Protein AF-A0A6F8T7I3-F1 (afdb_monomer_lite)

Secondary structure (DSSP, 8-state):
----SHHHHTS-SSHHHHHHHHHHHHHHHHTTSS------SS-TTSS-HHHHHHHHHHHHTT----PPP---HHHHHHHHHT--HHHH------HHHHHTTT------TTGGG---

pLDDT: mean 89.91, std 13.35, range [44.09, 98.5]

Sequence (116 aa):
MSESLEPIYFSEIDRQNSYDKIRDKILTDLGTYNFITVVLYGHPTIFADPGLQAIIAAQKNSIETIILPGISVENCLYADLKIDPGQFGCFHVEATELLVYDKIIDPPQSLDKYII

Radius of gyration: 17.91 Å; chains: 1; bounding box: 42×30×44 Å

Organism: NCBI:txid2708020

Structure (mmCIF, N/CA/C/O backbone):
data_AF-A0A6F8T7I3-F1
#
_entry.id   AF-A0A6F8T7I3-F1
#
loop_
_atom_site.group_PDB
_atom_site.id
_atom_site.type_symbol
_atom_site.label_atom_id
_atom_site.label_alt_id
_atom_site.label_comp_id
_atom_site.label_asym_id
_atom_site.label_entity_id
_atom_site.label_seq_id
_atom_site.pdbx_PDB_ins_code
_atom_site.Cartn_x
_atom_site.Cartn_y
_atom_site.Cartn_z
_atom_site.occupancy
_atom_site.B_iso_or_equiv
_atom_site.auth_seq_id
_atom_site.auth_comp_id
_atom_site.auth_asym_id
_atom_site.auth_atom_id
_atom_site.pdbx_PDB_model_num
ATOM 1 N N . MET A 1 1 ? -17.105 -9.763 12.719 1.00 82.56 1 MET A N 1
ATOM 2 C CA . MET A 1 1 ? -17.871 -9.025 11.692 1.00 82.56 1 MET A CA 1
ATOM 3 C C . MET A 1 1 ? -16.872 -8.540 10.658 1.00 82.56 1 MET A C 1
ATOM 5 O O . MET A 1 1 ? -15.763 -8.218 11.059 1.00 82.56 1 MET A O 1
ATOM 9 N N . SER A 1 2 ? -17.216 -8.541 9.374 1.00 92.81 2 SER A N 1
ATOM 10 C CA . SER A 1 2 ? -16.372 -7.996 8.304 1.00 92.81 2 SER A CA 1
ATOM 11 C C . SER A 1 2 ? -17.177 -6.984 7.501 1.00 92.81 2 SER A C 1
ATOM 13 O O . SER A 1 2 ? -18.375 -7.182 7.300 1.00 92.81 2 SER A O 1
ATOM 15 N N . GLU A 1 3 ? -16.520 -5.936 7.026 1.00 95.94 3 GLU A N 1
ATOM 16 C CA . GLU A 1 3 ? -17.116 -4.894 6.192 1.00 95.94 3 GLU A CA 1
ATOM 17 C C . GLU A 1 3 ? -16.206 -4.591 4.998 1.00 95.94 3 GLU A C 1
ATOM 19 O O . GLU A 1 3 ? -14.994 -4.801 5.060 1.00 95.94 3 GLU A O 1
ATOM 24 N N . SER A 1 4 ? -16.800 -4.129 3.898 1.00 97.12 4 SER A N 1
ATOM 25 C CA . SER A 1 4 ? -16.046 -3.696 2.723 1.00 97.12 4 SER A CA 1
ATOM 26 C C . SER A 1 4 ? -15.730 -2.207 2.819 1.00 97.12 4 SER A C 1
ATOM 28 O O . SER A 1 4 ? -16.609 -1.406 3.136 1.00 97.12 4 SER A O 1
ATOM 30 N N . LEU A 1 5 ? -14.496 -1.837 2.473 1.00 97.25 5 LEU A N 1
ATOM 31 C CA . LEU A 1 5 ? -14.064 -0.443 2.331 1.00 97.25 5 LEU A CA 1
ATOM 32 C C . LEU A 1 5 ? -14.420 0.148 0.955 1.00 97.25 5 LEU A C 1
ATOM 34 O O . LEU A 1 5 ? -14.282 1.353 0.749 1.00 97.25 5 LEU A O 1
ATOM 38 N N . GLU A 1 6 ? -14.905 -0.677 0.022 1.00 97.12 6 GLU A N 1
ATOM 39 C CA . GLU A 1 6 ? -15.257 -0.285 -1.347 1.00 97.12 6 GLU A CA 1
ATOM 40 C C . GLU A 1 6 ? -16.220 0.917 -1.424 1.00 97.12 6 GLU A C 1
ATOM 42 O O . GLU A 1 6 ? -15.947 1.839 -2.198 1.00 97.12 6 GLU A O 1
ATOM 47 N N . PRO A 1 7 ? -17.282 1.010 -0.594 1.00 98.12 7 PRO A N 1
ATOM 48 C CA . PRO A 1 7 ? -18.172 2.169 -0.631 1.00 98.12 7 PRO A CA 1
ATOM 49 C C . PRO A 1 7 ? -17.454 3.488 -0.311 1.00 98.12 7 PRO A C 1
ATOM 51 O O . PRO A 1 7 ? -17.773 4.520 -0.893 1.00 98.12 7 PRO A O 1
ATOM 54 N N . ILE A 1 8 ? -16.462 3.463 0.587 1.00 98.19 8 ILE A N 1
ATOM 55 C CA . ILE A 1 8 ? -15.662 4.645 0.945 1.00 98.19 8 ILE A CA 1
ATOM 56 C C . ILE A 1 8 ? -14.643 4.942 -0.165 1.00 98.19 8 ILE A C 1
ATOM 58 O O . ILE A 1 8 ? -14.451 6.100 -0.551 1.00 98.19 8 ILE A O 1
ATOM 62 N N . TYR A 1 9 ? -14.041 3.890 -0.726 1.00 97.19 9 TYR A N 1
ATOM 63 C CA . TYR A 1 9 ? -13.060 3.966 -1.808 1.00 97.19 9 TYR A CA 1
ATOM 64 C C . TYR A 1 9 ? -13.598 4.671 -3.062 1.00 97.19 9 TYR A C 1
ATOM 66 O O . TYR A 1 9 ? -12.837 5.351 -3.747 1.00 97.19 9 TYR A O 1
ATOM 74 N N . PHE A 1 10 ? -14.898 4.537 -3.344 1.00 97.69 10 PHE A N 1
ATOM 75 C CA . PHE A 1 10 ? -15.586 5.191 -4.465 1.00 97.69 10 PHE A CA 1
ATOM 76 C C . PHE A 1 10 ? -16.451 6.395 -4.058 1.00 97.69 10 PHE A C 1
ATOM 78 O O . PHE A 1 10 ? -17.267 6.858 -4.853 1.00 97.69 10 PHE A O 1
ATOM 85 N N . SER A 1 11 ? -16.303 6.900 -2.829 1.00 98.06 11 SER A N 1
ATOM 86 C CA . SER A 1 11 ? -17.152 7.988 -2.319 1.00 98.06 11 SER A CA 1
ATOM 87 C C . SER A 1 11 ? -16.761 9.386 -2.801 1.00 98.06 11 SER A C 1
ATOM 89 O O . SER A 1 11 ? -17.582 10.294 -2.705 1.00 98.06 11 SER A O 1
ATOM 91 N N . GLU A 1 12 ? -15.540 9.574 -3.306 1.00 98.25 12 GLU A N 1
ATOM 92 C CA . GLU A 1 12 ? -15.013 10.877 -3.718 1.00 98.25 12 GLU A CA 1
ATOM 93 C C . GLU A 1 12 ? -14.443 10.849 -5.138 1.00 98.25 12 GLU A C 1
ATOM 95 O O . GLU A 1 12 ? -14.002 9.811 -5.635 1.00 98.25 12 GLU A O 1
ATOM 100 N N . ILE A 1 13 ? -14.443 12.017 -5.791 1.00 97.38 13 ILE A N 1
ATOM 101 C CA . ILE A 1 13 ? -13.806 12.202 -7.108 1.00 97.38 13 ILE A CA 1
ATOM 102 C C . ILE A 1 13 ? -12.283 12.163 -6.959 1.00 97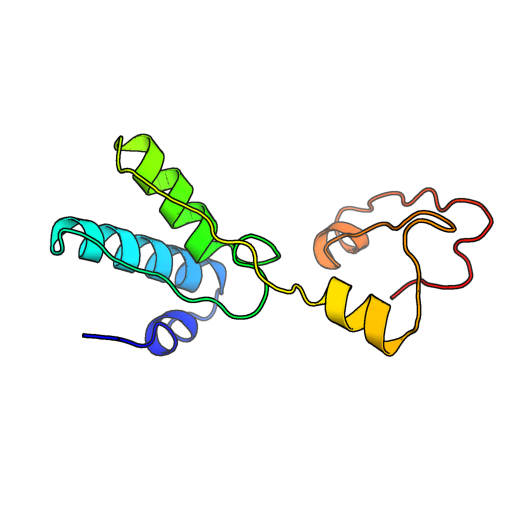.38 13 ILE A C 1
ATOM 104 O O . ILE A 1 13 ? -11.598 11.479 -7.718 1.00 97.38 13 ILE A O 1
ATOM 108 N N . ASP A 1 14 ? -11.762 12.904 -5.978 1.00 97.25 14 ASP A N 1
ATOM 109 C CA . ASP A 1 14 ? -10.349 12.861 -5.624 1.00 97.25 14 ASP A CA 1
ATOM 110 C C . ASP A 1 14 ? -10.080 11.623 -4.769 1.00 97.25 14 ASP A C 1
ATOM 112 O O . ASP A 1 14 ? -10.646 11.438 -3.686 1.00 97.25 14 ASP A O 1
ATOM 116 N N . ARG A 1 15 ? -9.183 10.775 -5.270 1.00 95.50 15 ARG A N 1
ATOM 117 C CA . ARG A 1 15 ? -8.839 9.513 -4.634 1.00 95.50 15 ARG A CA 1
ATOM 118 C C . ARG A 1 15 ? -8.210 9.711 -3.258 1.00 95.50 15 ARG A C 1
ATOM 120 O O . ARG A 1 15 ? -8.477 8.900 -2.371 1.00 95.50 15 ARG A O 1
ATOM 127 N N . GLN A 1 16 ? -7.428 10.773 -3.062 1.00 96.75 16 GLN A N 1
ATOM 128 C CA . GLN A 1 16 ? -6.769 11.012 -1.782 1.00 96.75 16 GLN A CA 1
ATOM 129 C C . GLN A 1 16 ? -7.795 11.291 -0.677 1.00 96.75 16 GLN A C 1
ATOM 131 O O . GLN A 1 16 ? -7.664 10.764 0.425 1.00 96.75 16 GLN A O 1
ATOM 136 N N . ASN A 1 17 ? -8.891 11.988 -0.998 1.00 98.25 17 ASN A N 1
ATOM 137 C CA . ASN A 1 17 ? -9.990 12.202 -0.053 1.00 98.25 17 ASN A CA 1
ATOM 138 C C . ASN A 1 17 ? -10.661 10.877 0.351 1.00 98.25 17 ASN A C 1
ATOM 140 O O . ASN A 1 17 ? -10.978 10.669 1.522 1.00 98.25 17 ASN A O 1
ATOM 144 N N . SER A 1 18 ? -10.856 9.948 -0.592 1.00 98.38 18 SER A N 1
ATOM 145 C CA . SER A 1 18 ? -11.332 8.595 -0.273 1.00 98.38 18 SER A CA 1
ATOM 146 C C . SER A 1 18 ? -10.349 7.826 0.619 1.00 98.38 18 SER A C 1
ATOM 148 O O . SER A 1 18 ? -10.786 7.096 1.509 1.00 98.38 18 SER A O 1
ATOM 150 N N . TYR A 1 19 ? -9.038 7.984 0.420 1.00 98.06 19 TYR A N 1
ATOM 151 C CA . TYR A 1 19 ? -8.013 7.322 1.237 1.00 98.06 19 TYR A CA 1
ATOM 152 C C . TYR A 1 19 ? -7.975 7.861 2.663 1.00 98.06 19 TYR A C 1
ATOM 154 O O . TYR A 1 19 ? -7.959 7.072 3.610 1.00 98.06 19 TYR A O 1
ATOM 162 N N . ASP A 1 20 ? -8.072 9.179 2.825 1.00 98.25 20 ASP A N 1
ATOM 163 C CA . ASP A 1 20 ? -8.190 9.818 4.133 1.00 98.25 20 ASP A CA 1
ATOM 164 C C . ASP A 1 20 ? -9.435 9.328 4.884 1.00 98.25 20 ASP A C 1
ATOM 166 O O . ASP A 1 20 ? -9.353 8.976 6.060 1.00 98.25 20 ASP A O 1
ATOM 170 N N . LYS A 1 21 ? -10.574 9.189 4.194 1.00 98.50 21 LYS A N 1
ATOM 171 C CA . LYS A 1 21 ? -11.794 8.625 4.793 1.00 98.50 21 LYS A CA 1
ATOM 172 C C . LYS A 1 21 ? -11.637 7.166 5.214 1.00 98.50 21 LYS A C 1
ATOM 174 O O . LYS A 1 21 ? -12.155 6.780 6.261 1.00 98.50 21 LYS A O 1
ATOM 179 N N . ILE A 1 22 ? -10.945 6.344 4.421 1.00 98.38 22 ILE A N 1
ATOM 180 C CA . ILE A 1 22 ? -10.657 4.951 4.792 1.00 98.38 22 ILE A CA 1
ATOM 181 C C . ILE A 1 22 ? -9.771 4.913 6.040 1.00 98.38 22 ILE A C 1
ATOM 183 O O . ILE A 1 22 ? -10.084 4.183 6.980 1.00 98.38 22 ILE A O 1
ATOM 187 N N . ARG A 1 23 ? -8.707 5.724 6.086 1.00 97.88 23 ARG A N 1
ATOM 188 C CA . ARG A 1 23 ? -7.848 5.862 7.271 1.00 97.88 23 ARG A CA 1
ATOM 189 C C . ARG A 1 23 ? -8.676 6.218 8.506 1.00 97.88 23 ARG A C 1
ATOM 191 O O . ARG A 1 23 ? -8.556 5.559 9.537 1.00 97.88 23 ARG A O 1
ATOM 198 N N . ASP A 1 24 ? -9.530 7.231 8.401 1.00 97.94 24 ASP A N 1
ATOM 199 C CA . ASP A 1 24 ? -10.326 7.721 9.528 1.00 97.94 24 ASP A CA 1
ATOM 200 C C . ASP A 1 24 ? -11.363 6.688 9.993 1.00 97.94 24 ASP A C 1
ATOM 202 O O . ASP A 1 24 ? -11.589 6.540 11.197 1.00 97.94 24 ASP A O 1
ATOM 206 N N . LYS A 1 25 ? -11.938 5.906 9.067 1.00 97.81 25 LYS A N 1
ATOM 207 C CA . LYS A 1 25 ? -12.802 4.764 9.402 1.00 97.81 25 LYS A CA 1
ATOM 208 C C . LYS A 1 25 ? -12.047 3.709 10.211 1.00 97.81 25 LYS A C 1
ATOM 210 O O . LYS A 1 25 ? -12.529 3.312 11.267 1.00 97.81 25 LYS A O 1
ATOM 215 N N . ILE A 1 26 ? -10.852 3.313 9.765 1.00 97.25 26 ILE A N 1
ATOM 216 C CA . ILE A 1 26 ? -9.998 2.333 10.459 1.00 97.25 26 ILE A CA 1
ATOM 217 C C . ILE A 1 26 ? -9.679 2.806 11.888 1.00 97.25 26 ILE A C 1
ATOM 219 O O . ILE A 1 26 ? -9.794 2.036 12.841 1.00 97.25 26 ILE A O 1
ATOM 223 N N . LEU A 1 27 ? -9.319 4.083 12.058 1.00 96.25 27 LEU A N 1
ATOM 224 C CA . LEU A 1 27 ? -9.023 4.666 13.374 1.00 96.25 27 LEU A CA 1
ATOM 225 C C . LEU A 1 27 ? -10.266 4.763 14.271 1.00 96.25 27 LEU A C 1
ATOM 227 O O . LEU A 1 27 ? -10.177 4.530 15.475 1.00 96.25 27 LEU A O 1
ATOM 231 N N . THR A 1 28 ? -11.428 5.069 13.692 1.00 96.75 28 THR A N 1
ATOM 232 C CA . THR A 1 28 ? -12.707 5.094 14.419 1.00 96.75 28 THR A CA 1
ATOM 233 C C . THR A 1 28 ? -13.074 3.700 14.931 1.00 96.75 28 THR A C 1
ATOM 235 O O . THR A 1 28 ? -13.468 3.541 16.089 1.00 96.75 28 THR A O 1
ATOM 238 N N . ASP A 1 29 ? -12.889 2.674 14.100 1.00 96.19 29 ASP A N 1
ATOM 239 C CA . ASP A 1 29 ? -13.161 1.285 14.471 1.00 96.19 29 ASP A CA 1
ATOM 240 C C . ASP A 1 29 ? -12.202 0.781 15.555 1.00 96.19 29 ASP A C 1
ATOM 242 O O . ASP A 1 29 ? -12.642 0.095 16.477 1.00 96.19 29 ASP A O 1
ATOM 246 N N . LEU A 1 30 ? -10.922 1.173 15.515 1.00 94.56 30 LEU A N 1
ATOM 247 C CA . LEU A 1 30 ? -9.964 0.906 16.600 1.00 94.56 30 LEU A CA 1
ATOM 248 C C . LEU A 1 30 ? -10.412 1.491 17.946 1.00 94.56 30 LEU A C 1
ATOM 250 O O . LEU A 1 30 ? -10.098 0.927 18.989 1.00 94.56 30 LEU A O 1
ATOM 254 N N . GLY A 1 31 ? -11.156 2.602 17.944 1.00 92.56 31 GLY A N 1
ATOM 255 C CA . GLY A 1 31 ? -11.742 3.169 19.162 1.00 92.56 31 GLY A CA 1
ATOM 256 C C . GLY A 1 31 ? -12.924 2.363 19.716 1.00 92.56 31 GLY A C 1
ATOM 257 O O . GLY A 1 31 ? -13.286 2.527 20.879 1.00 92.56 31 GLY A O 1
ATOM 258 N N . THR A 1 32 ? -13.527 1.497 18.898 1.00 94.62 32 THR A N 1
ATOM 259 C CA . THR A 1 32 ? -14.720 0.709 19.248 1.00 94.62 32 THR A CA 1
ATOM 260 C C . THR A 1 32 ? -14.381 -0.748 19.560 1.00 94.62 32 THR A C 1
ATOM 262 O O . THR A 1 32 ? -15.017 -1.366 20.415 1.00 94.62 32 THR A O 1
ATOM 265 N N . TYR A 1 33 ? -13.390 -1.312 18.871 1.00 94.25 33 TYR A N 1
ATOM 266 C CA . TYR A 1 33 ? -13.030 -2.722 18.952 1.00 94.25 33 TYR A CA 1
ATOM 267 C C . TYR A 1 33 ? -11.629 -2.908 19.531 1.00 94.25 33 TYR A C 1
ATOM 269 O O . TYR A 1 33 ? -10.701 -2.186 19.190 1.00 94.25 33 TYR A O 1
ATOM 277 N N . ASN A 1 34 ? -11.445 -3.957 20.338 1.00 92.38 34 ASN A N 1
ATOM 278 C CA . ASN A 1 34 ? -10.144 -4.278 20.944 1.00 92.38 34 ASN A CA 1
ATOM 279 C C . ASN A 1 34 ? -9.055 -4.623 19.913 1.00 92.38 34 ASN A C 1
ATOM 281 O O . ASN A 1 34 ? -7.871 -4.539 20.219 1.00 92.38 34 ASN A O 1
ATOM 285 N N . PHE A 1 35 ? -9.455 -5.088 18.729 1.00 94.19 35 PHE A N 1
ATOM 286 C CA . PHE A 1 35 ? -8.562 -5.488 17.651 1.00 94.19 35 PHE A CA 1
ATOM 287 C C . PHE A 1 35 ? -9.306 -5.411 16.319 1.00 94.19 35 PHE A C 1
ATOM 289 O O . PHE A 1 35 ? -10.468 -5.817 16.232 1.00 94.19 35 PHE A O 1
ATOM 296 N N . ILE A 1 36 ? -8.619 -4.945 15.278 1.00 96.19 36 ILE A N 1
ATOM 297 C CA . ILE A 1 36 ? -9.122 -4.944 13.905 1.00 96.19 36 ILE A CA 1
ATOM 298 C C . ILE A 1 36 ? -8.066 -5.516 12.959 1.00 96.19 36 ILE A C 1
ATOM 300 O O . ILE A 1 36 ? -6.869 -5.495 13.241 1.00 96.19 36 ILE A O 1
ATOM 304 N N . THR A 1 37 ? -8.504 -6.004 11.805 1.00 97.06 37 THR A N 1
ATOM 305 C CA . THR A 1 37 ? -7.619 -6.416 10.711 1.00 97.06 37 THR A CA 1
ATOM 306 C C . THR A 1 37 ? -8.082 -5.740 9.437 1.00 97.06 37 THR A C 1
ATOM 308 O O . THR A 1 37 ? -9.247 -5.855 9.064 1.00 97.06 37 THR A O 1
ATOM 311 N N . VAL A 1 38 ? -7.160 -5.055 8.767 1.00 97.25 38 VAL A N 1
ATOM 312 C CA . VAL A 1 38 ? -7.400 -4.434 7.465 1.00 97.25 38 VAL A CA 1
ATOM 313 C C . VAL A 1 38 ? -6.787 -5.332 6.402 1.00 97.25 38 VAL A C 1
ATOM 315 O O . VAL A 1 38 ? -5.600 -5.647 6.463 1.00 97.25 38 VAL A O 1
ATOM 318 N N . VAL A 1 39 ? -7.601 -5.759 5.441 1.00 97.12 39 VAL A N 1
ATOM 319 C CA . VAL A 1 39 ? -7.171 -6.629 4.343 1.00 97.12 39 VAL A CA 1
ATOM 320 C C . VAL A 1 39 ? -7.152 -5.812 3.059 1.00 97.12 39 VAL A C 1
ATOM 322 O O . VAL A 1 39 ? -8.177 -5.268 2.654 1.00 97.12 39 VAL A O 1
ATOM 325 N N . LEU A 1 40 ? -5.981 -5.731 2.431 1.00 96.56 40 LEU A N 1
ATOM 326 C CA . LEU A 1 40 ? -5.758 -5.048 1.158 1.00 96.56 40 LEU A CA 1
ATOM 327 C C . LEU A 1 40 ? -5.257 -6.062 0.131 1.00 96.56 40 LEU A C 1
ATOM 329 O O . LEU A 1 40 ? -4.579 -7.026 0.486 1.00 96.56 40 LEU A O 1
ATOM 333 N N . TYR A 1 41 ? -5.597 -5.854 -1.138 1.00 95.69 41 TYR A N 1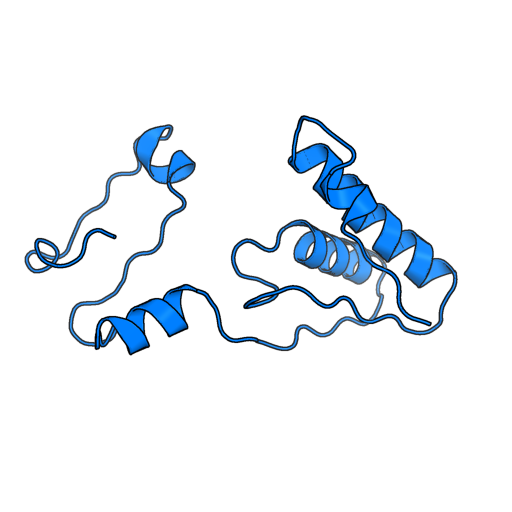
ATOM 334 C CA . TYR A 1 41 ? -5.066 -6.688 -2.210 1.00 95.69 41 TYR A CA 1
ATOM 335 C C . TYR A 1 41 ? -3.568 -6.414 -2.408 1.00 95.69 41 TYR A C 1
ATOM 337 O O . TYR A 1 41 ? -3.098 -5.290 -2.230 1.00 95.69 41 TYR A O 1
ATOM 345 N N . GLY A 1 42 ? -2.821 -7.443 -2.803 1.00 97.06 42 GLY A N 1
ATOM 346 C CA . GLY A 1 42 ? -1.382 -7.336 -3.028 1.00 97.06 42 GLY A CA 1
ATOM 347 C C . GLY A 1 42 ? -0.569 -7.271 -1.730 1.00 97.06 42 GLY A C 1
ATOM 348 O O . GLY A 1 42 ? -0.832 -8.006 -0.777 1.00 97.06 42 GLY A O 1
ATOM 349 N N . HIS A 1 43 ? 0.439 -6.395 -1.698 1.00 97.69 43 HIS A N 1
ATOM 350 C CA . HIS A 1 43 ? 1.265 -6.152 -0.515 1.00 97.69 43 HIS A CA 1
ATOM 351 C C . HIS A 1 43 ? 0.779 -4.882 0.205 1.00 97.69 43 HIS A C 1
ATOM 353 O O . HIS A 1 43 ? 0.759 -3.817 -0.415 1.00 97.69 43 HIS A O 1
ATOM 359 N N . PRO A 1 44 ? 0.480 -4.914 1.520 1.00 96.69 44 PRO A N 1
ATOM 360 C CA . PRO A 1 44 ? -0.154 -3.801 2.250 1.00 96.69 44 PRO A CA 1
ATOM 361 C C . PRO A 1 44 ? 0.726 -2.552 2.454 1.00 96.69 44 PRO A C 1
ATOM 363 O O . PRO A 1 44 ? 0.367 -1.655 3.209 1.00 96.69 44 PRO A O 1
ATOM 366 N N . THR A 1 45 ? 1.877 -2.479 1.785 1.00 96.06 45 THR A N 1
ATOM 367 C CA . THR A 1 45 ? 2.810 -1.337 1.822 1.00 96.06 45 THR A CA 1
ATOM 368 C C . THR A 1 45 ? 3.289 -0.922 0.432 1.00 96.06 45 THR A C 1
ATOM 370 O O . THR A 1 45 ? 4.140 -0.046 0.325 1.00 96.06 45 THR A O 1
ATOM 373 N N . ILE A 1 46 ? 2.771 -1.542 -0.634 1.00 96.00 46 ILE A N 1
ATOM 374 C CA . ILE A 1 46 ? 3.133 -1.251 -2.023 1.00 96.00 46 ILE A CA 1
ATOM 375 C C . ILE A 1 46 ? 1.896 -0.641 -2.682 1.00 96.00 46 ILE A C 1
ATOM 377 O O . ILE A 1 46 ? 0.917 -1.341 -2.918 1.00 96.00 46 ILE A O 1
ATOM 381 N N . PHE A 1 47 ? 1.920 0.678 -2.908 1.00 94.06 47 PHE A N 1
ATOM 382 C CA . PHE A 1 47 ? 0.778 1.465 -3.411 1.00 94.06 47 PHE A CA 1
ATOM 383 C C . PHE A 1 47 ? -0.508 1.331 -2.565 1.00 94.06 47 PHE A C 1
ATOM 385 O O . PHE A 1 47 ? -1.623 1.347 -3.080 1.00 94.06 47 PHE A O 1
ATOM 392 N N . ALA A 1 48 ? -0.345 1.222 -1.243 1.00 95.94 48 ALA A N 1
ATOM 393 C CA . ALA A 1 48 ? -1.406 0.939 -0.272 1.00 95.94 48 ALA A CA 1
ATOM 394 C C . ALA A 1 48 ? -1.579 2.068 0.771 1.00 95.94 48 ALA A C 1
ATOM 396 O O . ALA A 1 48 ? -1.700 1.804 1.970 1.00 95.94 48 ALA A O 1
ATOM 397 N N . ASP A 1 49 ? -1.572 3.328 0.314 1.00 96.12 49 ASP A N 1
ATOM 398 C CA . ASP A 1 49 ? -1.577 4.535 1.164 1.00 96.12 49 ASP A CA 1
ATOM 399 C C . ASP A 1 49 ? -2.568 4.499 2.348 1.00 96.12 49 ASP A C 1
ATOM 401 O O . ASP A 1 49 ? -2.105 4.617 3.484 1.00 96.12 49 ASP A O 1
ATOM 405 N N . PRO A 1 50 ? -3.883 4.246 2.176 1.00 96.19 50 PRO A N 1
ATOM 406 C CA . PRO A 1 50 ? -4.834 4.367 3.286 1.00 96.19 50 PRO A CA 1
ATOM 407 C C . PRO A 1 50 ? -4.531 3.430 4.465 1.00 96.19 50 PRO A C 1
ATOM 409 O O . PRO A 1 50 ? -4.656 3.830 5.624 1.00 96.19 50 PRO A O 1
ATOM 412 N N . GLY A 1 51 ? -4.100 2.193 4.192 1.00 95.56 51 GLY A N 1
ATOM 413 C CA . GLY A 1 51 ? -3.722 1.243 5.242 1.00 95.56 51 GLY A CA 1
ATOM 414 C C . GLY A 1 51 ? -2.420 1.638 5.935 1.00 95.56 51 GLY A C 1
ATOM 415 O O . GLY A 1 51 ? -2.329 1.590 7.163 1.00 95.56 51 GLY A O 1
ATOM 416 N N . LEU A 1 52 ? -1.431 2.090 5.159 1.00 96.44 52 LEU A N 1
ATOM 417 C CA . LEU A 1 52 ? -0.142 2.525 5.688 1.00 96.44 52 LEU A CA 1
ATOM 418 C C . LEU A 1 52 ? -0.283 3.778 6.569 1.00 96.44 52 LEU A C 1
ATOM 420 O O . LEU A 1 52 ? 0.244 3.803 7.682 1.00 96.44 52 LEU A O 1
ATOM 424 N N . GLN A 1 53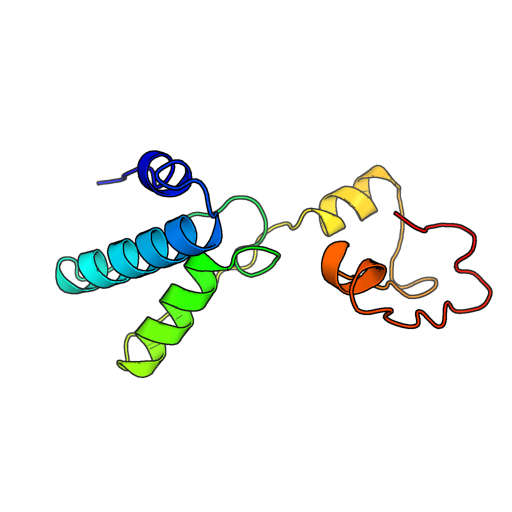 ? -1.049 4.782 6.128 1.00 97.62 53 GLN A N 1
ATOM 425 C CA . GLN A 1 53 ? -1.313 5.988 6.920 1.00 97.62 53 GLN A CA 1
ATOM 426 C C . GLN A 1 53 ? -2.088 5.675 8.202 1.00 97.62 53 GLN A C 1
ATOM 428 O O . GLN A 1 53 ? -1.816 6.279 9.242 1.00 97.62 53 GLN A O 1
ATOM 433 N N . ALA A 1 54 ? -3.021 4.717 8.167 1.00 97.19 54 ALA A N 1
ATOM 434 C CA . ALA A 1 54 ? -3.746 4.292 9.361 1.00 97.19 54 ALA A CA 1
ATOM 435 C C . ALA A 1 54 ? -2.812 3.660 10.401 1.00 97.19 54 ALA A C 1
ATOM 437 O O . ALA A 1 54 ? -2.895 4.004 11.579 1.00 97.19 54 ALA A O 1
ATOM 438 N N . ILE A 1 55 ? -1.873 2.810 9.972 1.00 96.50 55 ILE A N 1
ATOM 439 C CA . ILE A 1 55 ? -0.855 2.231 10.860 1.00 96.50 55 ILE A CA 1
ATOM 440 C C . ILE A 1 55 ? 0.040 3.321 11.453 1.00 96.50 55 ILE A C 1
ATOM 442 O O . ILE A 1 55 ? 0.218 3.362 12.669 1.00 96.50 55 ILE A O 1
ATOM 446 N N . ILE A 1 56 ? 0.549 4.244 10.630 1.00 96.81 56 ILE A N 1
ATOM 447 C CA . ILE A 1 56 ? 1.386 5.360 11.100 1.00 96.81 56 ILE A CA 1
ATOM 448 C C . ILE A 1 56 ? 0.628 6.212 12.132 1.00 96.81 56 ILE A C 1
ATOM 450 O O . ILE A 1 56 ? 1.190 6.608 13.155 1.00 96.81 56 ILE A O 1
ATOM 454 N N . ALA A 1 57 ? -0.653 6.498 11.892 1.00 96.81 57 ALA A N 1
ATOM 455 C CA . ALA A 1 57 ? -1.488 7.259 12.816 1.00 96.81 57 ALA A CA 1
ATOM 456 C C . ALA A 1 57 ? -1.779 6.493 14.120 1.00 96.81 57 ALA A C 1
ATOM 458 O O . ALA A 1 57 ? -1.721 7.082 15.201 1.00 96.81 57 ALA A O 1
ATOM 459 N N . ALA A 1 58 ? -2.038 5.188 14.046 1.00 96.31 58 ALA A N 1
ATOM 460 C CA . ALA A 1 58 ? -2.253 4.337 15.214 1.00 96.31 58 ALA A CA 1
ATOM 461 C C . ALA A 1 58 ? -0.989 4.255 16.093 1.00 96.31 58 ALA A C 1
ATOM 463 O O . ALA A 1 58 ? -1.062 4.446 17.308 1.00 96.31 58 ALA A O 1
ATOM 464 N N . GLN A 1 59 ? 0.188 4.096 15.481 1.00 96.06 59 GLN A N 1
ATOM 465 C CA . GLN A 1 59 ? 1.476 4.072 16.183 1.00 96.06 59 GLN A CA 1
ATOM 466 C C . GLN A 1 59 ? 1.770 5.377 16.931 1.00 96.06 59 GLN A C 1
ATOM 468 O O . GLN A 1 59 ? 2.280 5.340 18.050 1.00 96.06 59 GLN A O 1
ATOM 473 N N . LYS A 1 60 ? 1.400 6.537 16.368 1.00 96.62 60 LYS A N 1
ATOM 474 C CA . LYS A 1 60 ? 1.515 7.839 17.060 1.00 96.62 60 LYS A CA 1
ATOM 475 C C . LYS A 1 60 ? 0.677 7.916 18.340 1.00 96.62 60 LYS A C 1
ATOM 477 O O . LYS A 1 60 ? 0.999 8.708 19.219 1.00 96.62 60 LYS A O 1
ATOM 482 N N . ASN A 1 61 ? -0.368 7.098 18.444 1.00 93.69 61 ASN A N 1
ATOM 483 C CA . ASN A 1 61 ? -1.218 6.969 19.626 1.00 93.69 61 ASN A CA 1
ATOM 484 C C . ASN A 1 61 ? -0.831 5.761 20.500 1.00 93.69 61 ASN A C 1
ATOM 486 O O . ASN A 1 61 ? -1.619 5.338 21.342 1.00 93.69 61 ASN A O 1
ATOM 490 N N . SER A 1 62 ? 0.371 5.200 20.309 1.00 95.19 62 SER A N 1
ATOM 491 C CA . SER A 1 62 ? 0.883 4.035 21.046 1.00 95.19 62 SER A CA 1
ATOM 492 C C . SER A 1 62 ? 0.018 2.775 20.906 1.00 95.19 62 SER A C 1
ATOM 494 O O . SER A 1 62 ? 0.018 1.920 21.790 1.00 95.19 62 SER A O 1
ATOM 496 N N . ILE A 1 63 ? -0.717 2.650 19.798 1.00 95.62 63 ILE A N 1
ATOM 497 C CA . ILE A 1 63 ? -1.483 1.447 19.468 1.00 95.62 63 ILE A CA 1
ATOM 498 C C . ILE A 1 63 ? -0.534 0.431 18.822 1.00 95.62 63 ILE A C 1
ATOM 500 O O . ILE A 1 63 ? 0.212 0.759 17.893 1.00 95.62 63 ILE A O 1
ATOM 504 N N . GLU A 1 64 ? -0.568 -0.810 19.308 1.00 96.81 64 GLU A N 1
ATOM 505 C CA . GLU A 1 64 ? 0.196 -1.913 18.727 1.00 96.81 64 GLU A CA 1
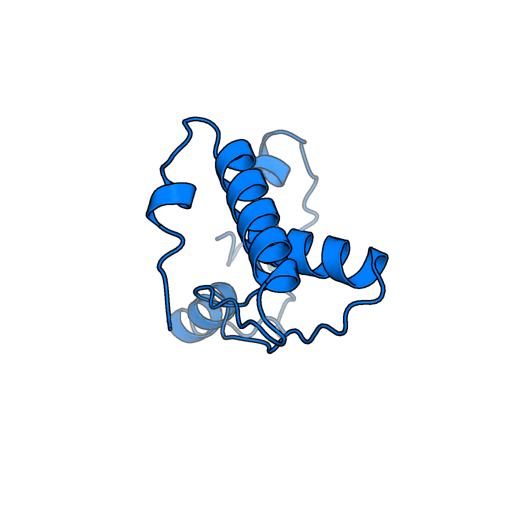ATOM 506 C C . GLU A 1 64 ? -0.297 -2.216 17.307 1.00 96.81 64 GLU A C 1
ATOM 508 O O . GLU A 1 64 ? -1.495 -2.331 17.049 1.00 96.81 64 GLU A O 1
ATOM 513 N N . THR A 1 65 ? 0.636 -2.335 16.366 1.00 96.81 65 THR A N 1
ATOM 514 C CA . THR A 1 65 ? 0.340 -2.569 14.949 1.00 96.81 65 THR A CA 1
ATOM 515 C C . THR A 1 65 ? 1.337 -3.557 14.365 1.00 96.81 65 THR A C 1
ATOM 517 O O . THR A 1 65 ? 2.511 -3.565 14.734 1.00 96.81 65 THR A O 1
ATOM 520 N N . ILE A 1 66 ? 0.869 -4.386 13.433 1.00 97.25 66 ILE A N 1
ATOM 521 C CA . ILE A 1 66 ? 1.687 -5.377 12.732 1.00 97.25 66 ILE A CA 1
ATOM 522 C C . ILE A 1 66 ? 1.349 -5.302 11.245 1.00 97.25 66 ILE A C 1
ATOM 524 O O . ILE A 1 66 ? 0.177 -5.280 10.870 1.00 97.25 66 ILE A O 1
ATOM 528 N N . ILE A 1 67 ? 2.380 -5.287 10.400 1.00 97.56 67 ILE A N 1
ATOM 529 C CA . ILE A 1 67 ? 2.250 -5.430 8.947 1.00 97.56 67 ILE A CA 1
ATOM 530 C C . ILE A 1 67 ? 2.645 -6.858 8.587 1.00 97.56 67 ILE A C 1
ATOM 532 O O . ILE A 1 67 ? 3.765 -7.283 8.865 1.00 97.56 67 ILE A O 1
ATOM 536 N N . LEU A 1 68 ? 1.729 -7.588 7.954 1.00 98.06 68 LEU A N 1
ATOM 537 C CA . LEU A 1 68 ? 2.012 -8.901 7.383 1.00 98.06 68 LEU A CA 1
ATOM 538 C C . LEU A 1 68 ? 2.298 -8.727 5.883 1.00 98.06 68 LEU A C 1
ATOM 540 O O . LEU A 1 68 ? 1.433 -8.204 5.179 1.00 98.06 68 LEU A O 1
ATOM 544 N N . PRO A 1 69 ? 3.488 -9.106 5.381 1.00 97.38 69 PRO A N 1
ATOM 545 C CA . PRO A 1 69 ? 3.825 -8.936 3.972 1.00 97.38 69 PRO A CA 1
ATOM 546 C C . PRO A 1 69 ? 2.939 -9.811 3.076 1.00 97.38 69 PRO A C 1
ATOM 548 O O . PRO A 1 69 ? 2.481 -10.882 3.480 1.00 97.38 69 PRO A O 1
ATOM 551 N N . GLY A 1 70 ? 2.723 -9.347 1.847 1.00 96.69 70 GLY A N 1
ATOM 552 C CA . GLY A 1 70 ? 1.942 -10.037 0.818 1.00 96.69 70 GLY A CA 1
ATOM 553 C C . GLY A 1 70 ? 2.698 -10.123 -0.506 1.00 96.69 70 GLY A C 1
ATOM 554 O O . GLY A 1 70 ? 3.791 -9.585 -0.636 1.00 96.69 70 GLY A O 1
ATOM 555 N N . ILE A 1 71 ? 2.112 -10.784 -1.503 1.00 97.88 71 ILE A N 1
ATOM 556 C CA . ILE A 1 71 ? 2.669 -10.820 -2.863 1.00 97.88 71 ILE A CA 1
ATOM 557 C C . ILE A 1 71 ? 2.290 -9.521 -3.579 1.00 97.88 71 ILE A C 1
ATOM 559 O O . ILE A 1 71 ? 1.105 -9.224 -3.732 1.00 97.88 71 ILE A O 1
ATOM 563 N N . SER A 1 72 ? 3.280 -8.732 -3.994 1.00 96.88 72 SER A N 1
ATOM 564 C CA . SER A 1 72 ? 3.066 -7.484 -4.736 1.00 96.88 72 SER A CA 1
ATOM 565 C C . SER A 1 72 ? 2.932 -7.731 -6.244 1.00 96.88 72 SER A C 1
ATOM 567 O O . SER A 1 72 ? 3.242 -8.806 -6.758 1.00 96.88 72 SER A O 1
ATOM 569 N N . VAL A 1 73 ? 2.485 -6.707 -6.980 1.00 95.25 73 VAL A N 1
ATOM 570 C CA . VAL A 1 73 ? 2.351 -6.771 -8.447 1.00 95.25 73 VAL A CA 1
ATOM 571 C C . VAL A 1 73 ? 3.688 -7.023 -9.155 1.00 95.25 73 VAL A C 1
ATOM 573 O O . VAL A 1 73 ? 3.736 -7.777 -10.120 1.00 95.25 73 VAL A O 1
ATOM 576 N N . GLU A 1 74 ? 4.788 -6.464 -8.649 1.00 94.06 74 GLU A N 1
ATOM 577 C CA . GLU A 1 74 ? 6.142 -6.707 -9.169 1.00 94.06 74 GLU A CA 1
ATOM 578 C C . GLU A 1 74 ? 6.564 -8.177 -9.017 1.00 94.06 74 GLU A C 1
ATOM 580 O O . GLU A 1 74 ? 7.230 -8.712 -9.895 1.00 94.06 74 GLU A O 1
ATOM 585 N N . ASN A 1 75 ? 6.142 -8.871 -7.951 1.00 95.00 75 ASN A N 1
ATOM 586 C CA . ASN A 1 75 ? 6.465 -10.285 -7.775 1.00 95.00 75 ASN A CA 1
ATOM 587 C C . ASN A 1 75 ? 5.772 -11.125 -8.852 1.00 95.00 75 ASN A C 1
ATOM 589 O O . ASN A 1 75 ? 6.394 -12.018 -9.426 1.00 95.00 75 ASN A O 1
ATOM 593 N N . CYS A 1 76 ? 4.508 -10.806 -9.153 1.00 96.69 76 CYS A N 1
ATOM 594 C CA . CYS A 1 76 ? 3.786 -11.415 -10.267 1.00 96.69 76 CYS A CA 1
ATOM 595 C C . CY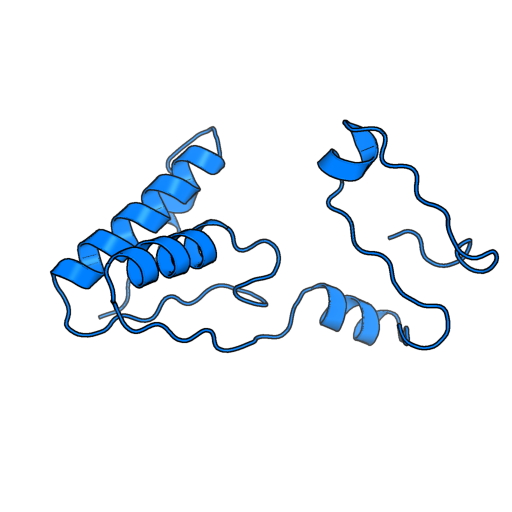S A 1 76 ? 4.473 -11.102 -11.602 1.00 96.69 76 CYS A C 1
ATOM 597 O O . CYS A 1 76 ? 4.707 -12.011 -12.390 1.00 96.69 76 CYS A O 1
ATOM 599 N N . LEU A 1 77 ? 4.881 -9.847 -11.821 1.00 94.81 77 LEU A N 1
ATOM 600 C CA . LEU A 1 77 ? 5.578 -9.421 -13.035 1.00 94.81 77 LEU A CA 1
ATOM 601 C C . LEU A 1 77 ? 6.876 -10.209 -13.266 1.00 94.81 77 LEU A C 1
ATOM 603 O O . LEU A 1 77 ? 7.114 -10.700 -14.369 1.00 94.81 77 LEU A O 1
ATOM 607 N N . TYR A 1 78 ? 7.698 -10.368 -12.226 1.00 93.94 78 TYR A N 1
ATOM 608 C CA . TYR A 1 78 ? 8.933 -11.150 -12.296 1.00 93.94 78 TYR A CA 1
ATOM 609 C C . TYR A 1 78 ? 8.671 -12.617 -12.624 1.00 93.94 78 TYR A C 1
ATOM 611 O O . TYR A 1 78 ? 9.369 -13.190 -13.461 1.00 93.94 78 TYR A O 1
ATOM 619 N N . ALA A 1 79 ? 7.650 -13.219 -12.010 1.00 95.44 79 ALA A N 1
ATOM 620 C CA . ALA A 1 79 ? 7.280 -14.604 -12.270 1.00 95.44 79 ALA A CA 1
ATOM 621 C C . ALA A 1 79 ? 6.769 -14.804 -13.707 1.00 95.44 79 ALA A C 1
ATOM 623 O O . ALA A 1 79 ? 7.240 -15.703 -14.409 1.00 95.44 79 ALA A O 1
ATOM 624 N N . ASP A 1 80 ? 5.857 -13.943 -14.159 1.00 96.06 80 ASP A N 1
ATOM 625 C CA . ASP A 1 80 ? 5.217 -14.048 -15.471 1.00 96.06 80 ASP A CA 1
ATOM 626 C C . ASP A 1 80 ? 6.213 -13.803 -16.611 1.00 96.06 80 ASP A C 1
ATOM 628 O O . ASP A 1 80 ? 6.223 -14.530 -17.609 1.00 96.06 80 ASP A O 1
ATOM 632 N N . LEU A 1 81 ? 7.101 -12.817 -16.447 1.00 94.12 81 LEU A N 1
ATOM 633 C CA . LEU A 1 81 ? 8.118 -12.470 -17.441 1.00 94.12 81 LEU A CA 1
ATOM 634 C C . LEU A 1 81 ? 9.424 -13.255 -17.286 1.00 94.12 81 LEU A C 1
ATOM 636 O O . LEU A 1 81 ? 10.304 -13.141 -18.139 1.00 94.12 81 LEU A O 1
ATOM 640 N N . LYS A 1 82 ? 9.546 -14.079 -16.237 1.00 92.94 82 LYS A N 1
ATOM 641 C CA . LYS A 1 82 ? 10.753 -14.855 -15.902 1.00 92.94 82 LYS A CA 1
ATOM 642 C C . LYS A 1 82 ? 11.992 -13.963 -15.763 1.00 92.94 82 LYS A C 1
ATOM 644 O O . LYS A 1 82 ? 13.062 -14.286 -16.279 1.00 92.94 82 LYS A O 1
ATOM 649 N N . ILE A 1 83 ? 11.824 -12.834 -15.080 1.00 88.81 83 ILE A N 1
ATOM 650 C CA . ILE A 1 83 ? 12.879 -11.853 -14.814 1.00 88.81 83 ILE A CA 1
ATOM 651 C C . ILE A 1 83 ? 13.443 -12.107 -13.415 1.00 88.81 83 ILE A C 1
ATOM 653 O O . ILE A 1 83 ? 12.691 -12.194 -12.448 1.00 88.81 83 ILE A O 1
ATOM 657 N N . ASP A 1 84 ? 14.769 -12.190 -13.308 1.00 89.44 84 ASP A N 1
ATOM 658 C CA . ASP A 1 84 ? 15.479 -12.138 -12.030 1.00 89.44 84 ASP A CA 1
ATOM 659 C C . ASP A 1 84 ? 15.973 -10.697 -11.792 1.00 89.44 84 ASP A C 1
ATOM 661 O O . ASP A 1 84 ? 16.890 -10.251 -12.494 1.00 89.44 84 ASP A O 1
ATOM 665 N N . PRO A 1 85 ? 15.403 -9.950 -10.825 1.00 87.88 85 PRO A N 1
ATOM 666 C CA . PRO A 1 85 ? 15.839 -8.583 -10.543 1.00 87.88 85 PRO A CA 1
ATOM 667 C C . PRO A 1 85 ? 17.299 -8.511 -10.061 1.00 87.88 85 PRO A C 1
ATOM 669 O O . PRO A 1 85 ? 17.931 -7.461 -10.169 1.00 87.88 85 PRO A O 1
ATOM 672 N N . GLY A 1 86 ? 17.877 -9.615 -9.572 1.00 87.94 86 GLY A N 1
ATOM 673 C CA . GLY A 1 86 ? 19.274 -9.692 -9.149 1.00 87.94 86 GLY A CA 1
ATOM 674 C C . GLY A 1 86 ? 20.284 -9.730 -10.299 1.00 87.94 86 GLY A C 1
ATOM 675 O O . GLY A 1 86 ? 21.468 -9.492 -10.067 1.00 87.94 86 GLY A O 1
ATOM 676 N N . GLN A 1 87 ? 19.850 -10.000 -11.537 1.00 86.62 87 GLN A N 1
ATOM 677 C CA . GLN A 1 87 ? 20.766 -10.148 -12.672 1.00 86.62 87 GLN A CA 1
ATOM 678 C C . GLN A 1 87 ? 21.343 -8.808 -13.156 1.00 86.62 87 GLN A C 1
ATOM 680 O O . GLN A 1 87 ? 22.533 -8.723 -13.458 1.00 86.62 87 GLN A O 1
ATOM 685 N N . PHE A 1 88 ? 20.506 -7.771 -13.240 1.00 79.56 88 PHE A N 1
ATOM 686 C CA . PHE A 1 88 ? 20.886 -6.442 -13.747 1.00 79.56 88 PHE A CA 1
ATOM 687 C C . PHE A 1 88 ? 20.456 -5.294 -12.822 1.00 79.56 88 PHE A C 1
ATOM 689 O O . PHE A 1 88 ? 20.665 -4.128 -13.155 1.00 79.56 88 PHE A O 1
ATOM 696 N N . GLY A 1 89 ? 19.869 -5.618 -11.668 1.00 82.12 89 GLY A N 1
ATOM 697 C CA . GLY A 1 89 ? 19.150 -4.663 -10.837 1.00 82.12 89 GLY A CA 1
ATOM 698 C C . GLY A 1 89 ? 17.731 -4.408 -11.349 1.00 82.12 89 GLY A C 1
ATOM 699 O O . GLY A 1 89 ? 17.370 -4.753 -12.475 1.00 82.12 89 GLY A O 1
ATOM 700 N N . CYS A 1 90 ? 16.925 -3.781 -10.500 1.00 85.50 90 CYS A N 1
ATOM 701 C CA . CYS A 1 90 ? 15.574 -3.333 -10.810 1.00 85.50 90 CYS A CA 1
ATOM 702 C C . CYS A 1 90 ? 15.373 -1.910 -10.285 1.00 85.50 90 CYS A C 1
ATOM 704 O O . CYS A 1 90 ? 15.935 -1.527 -9.256 1.00 85.50 90 CYS A O 1
ATOM 706 N N . PHE A 1 91 ? 14.567 -1.125 -10.994 1.00 85.88 91 PHE A N 1
ATOM 707 C CA . PHE A 1 91 ? 14.192 0.223 -10.588 1.00 85.88 91 PHE A CA 1
ATOM 708 C C . PHE A 1 91 ? 12.674 0.355 -10.642 1.00 85.88 91 PHE A C 1
ATOM 710 O O . PHE A 1 91 ? 12.059 0.018 -11.650 1.00 85.88 91 PHE A O 1
ATOM 717 N N . HIS A 1 92 ? 12.084 0.845 -9.554 1.00 87.12 92 HIS A N 1
ATOM 718 C CA . HIS A 1 92 ? 10.647 1.059 -9.431 1.00 87.12 92 HIS A CA 1
ATOM 719 C C . HIS A 1 92 ? 10.388 2.536 -9.186 1.00 87.12 92 HIS A C 1
ATOM 721 O O . HIS A 1 92 ? 10.989 3.143 -8.299 1.00 87.12 92 HIS A O 1
ATOM 727 N N . VAL A 1 93 ? 9.464 3.101 -9.952 1.00 88.00 93 VAL A N 1
ATOM 728 C CA . VAL A 1 93 ? 9.045 4.492 -9.817 1.00 88.00 93 VAL A CA 1
ATOM 729 C C . VAL A 1 93 ? 7.563 4.597 -10.147 1.00 88.00 93 VAL A C 1
ATOM 731 O O . VAL A 1 93 ? 7.054 3.866 -10.993 1.00 88.00 93 VAL A O 1
ATOM 734 N N . GLU A 1 94 ? 6.853 5.477 -9.448 1.00 90.56 94 GLU A N 1
ATOM 735 C CA . GLU A 1 94 ? 5.477 5.812 -9.808 1.00 90.56 94 GLU A CA 1
ATOM 736 C C . GLU A 1 94 ? 5.490 6.684 -11.079 1.00 90.56 94 GLU A C 1
ATOM 738 O O . GLU A 1 94 ? 6.373 7.520 -11.266 1.00 90.56 94 GLU A O 1
ATOM 743 N N . ALA A 1 95 ? 4.559 6.446 -12.002 1.00 90.94 95 ALA A N 1
ATOM 744 C CA . ALA A 1 95 ? 4.620 7.031 -13.341 1.00 90.94 95 ALA A CA 1
ATOM 745 C C . ALA A 1 95 ? 4.475 8.563 -13.338 1.00 90.94 95 ALA A C 1
ATOM 747 O O . ALA A 1 95 ? 5.158 9.241 -14.104 1.00 90.94 95 ALA A O 1
ATOM 748 N N . THR A 1 96 ? 3.626 9.119 -12.474 1.00 88.88 96 THR A N 1
ATOM 749 C CA . THR A 1 96 ? 3.480 10.573 -12.305 1.00 88.88 96 THR A CA 1
ATOM 750 C C . THR A 1 96 ? 4.764 11.175 -11.734 1.00 88.88 96 THR A C 1
ATOM 752 O O . THR A 1 96 ? 5.260 12.170 -12.255 1.00 88.88 96 THR A O 1
ATOM 755 N N . GLU A 1 97 ? 5.363 10.529 -10.733 1.00 87.69 97 GLU A N 1
ATOM 756 C CA . GLU A 1 97 ? 6.665 10.879 -10.163 1.00 87.69 97 GLU A CA 1
ATOM 757 C C . GLU A 1 97 ? 7.784 10.880 -11.207 1.00 87.69 97 GLU A C 1
ATOM 759 O O . GLU A 1 97 ? 8.670 11.731 -11.158 1.00 87.69 97 GLU A O 1
ATOM 764 N N . LEU A 1 98 ? 7.742 9.949 -12.160 1.00 86.88 98 LEU A N 1
ATOM 765 C CA . LEU A 1 98 ? 8.698 9.896 -13.258 1.00 86.88 98 LEU A CA 1
ATOM 766 C C . LEU A 1 98 ? 8.472 11.020 -14.278 1.00 86.88 98 LEU A C 1
ATOM 768 O O . LEU A 1 98 ? 9.416 11.721 -14.634 1.00 86.88 98 LEU A O 1
ATOM 772 N N . LEU A 1 99 ? 7.236 11.169 -14.758 1.00 88.44 99 LEU A N 1
ATOM 773 C CA . LEU A 1 99 ? 6.911 11.989 -15.929 1.00 88.44 99 LEU A CA 1
ATOM 774 C C . LEU A 1 99 ? 6.664 13.464 -15.604 1.00 88.44 99 LEU A C 1
ATOM 776 O O . LEU A 1 99 ? 6.918 14.319 -16.444 1.00 88.44 99 LEU A O 1
ATOM 780 N N . VAL A 1 100 ? 6.113 13.769 -14.428 1.00 91.19 100 VAL A N 1
ATOM 781 C CA . VAL A 1 100 ? 5.735 15.141 -14.046 1.00 91.19 100 VAL A CA 1
ATOM 782 C C . VAL A 1 100 ? 6.865 15.846 -13.307 1.00 91.19 100 VAL A C 1
ATOM 784 O O . VAL A 1 100 ? 7.021 17.056 -13.448 1.00 91.19 100 VAL A O 1
ATOM 787 N N . TYR A 1 101 ? 7.661 15.107 -12.532 1.00 84.44 101 TYR A N 1
ATOM 788 C CA . TYR A 1 101 ? 8.752 15.671 -11.733 1.00 84.44 101 TYR A CA 1
ATOM 789 C C . TYR A 1 101 ? 10.144 15.431 -12.337 1.00 84.44 101 TYR A C 1
ATOM 791 O O . TYR A 1 101 ? 11.140 15.570 -11.628 1.00 84.44 101 TYR A O 1
ATOM 799 N N . ASP A 1 102 ? 10.210 15.088 -13.632 1.00 77.19 102 ASP A N 1
ATOM 800 C CA . ASP A 1 102 ? 11.437 14.914 -14.427 1.00 77.19 102 ASP A CA 1
ATOM 801 C C . ASP A 1 102 ? 12.535 14.127 -13.692 1.00 77.19 102 ASP A C 1
ATOM 803 O O . ASP A 1 102 ? 13.712 14.510 -13.662 1.00 77.19 102 ASP A O 1
ATOM 807 N N . LYS A 1 103 ? 12.163 13.006 -13.058 1.00 76.50 103 LYS A N 1
ATOM 808 C CA . LYS A 1 103 ? 13.158 12.171 -12.381 1.00 76.50 103 LYS A CA 1
ATOM 809 C C . LYS A 1 103 ? 14.101 11.570 -13.415 1.00 76.50 103 LYS A C 1
ATOM 811 O O . LYS A 1 103 ? 13.702 10.769 -14.256 1.00 76.50 103 LYS A O 1
ATOM 816 N N . ILE A 1 104 ? 15.377 11.937 -13.314 1.00 76.38 104 ILE A N 1
ATOM 817 C CA . ILE A 1 104 ? 16.438 11.364 -14.140 1.00 76.38 104 ILE A CA 1
ATOM 818 C C . ILE A 1 104 ? 16.629 9.909 -13.714 1.00 76.38 104 ILE A C 1
ATOM 820 O O . ILE A 1 104 ? 17.093 9.632 -12.608 1.00 76.38 104 ILE A O 1
ATOM 824 N N . ILE A 1 105 ? 16.278 8.982 -14.601 1.00 74.62 105 ILE A N 1
ATOM 825 C CA . ILE A 1 105 ? 16.697 7.588 -14.490 1.00 74.62 105 ILE A CA 1
ATOM 826 C C . ILE A 1 105 ? 18.084 7.507 -15.130 1.00 74.62 105 ILE A C 1
ATOM 828 O O . ILE A 1 105 ? 18.239 7.878 -16.292 1.00 74.62 105 ILE A O 1
ATOM 832 N N . ASP A 1 106 ? 19.082 7.037 -14.381 1.00 68.94 106 ASP A N 1
ATOM 833 C CA . ASP A 1 106 ? 20.377 6.620 -14.931 1.00 68.94 106 ASP A CA 1
ATOM 834 C C . ASP A 1 106 ? 20.360 5.091 -15.073 1.00 68.94 106 ASP A C 1
ATOM 836 O O . ASP A 1 106 ? 20.714 4.373 -14.130 1.00 68.94 106 ASP A O 1
ATOM 840 N N . PRO A 1 107 ? 19.814 4.554 -16.178 1.00 62.88 107 PRO A N 1
ATOM 841 C CA . PRO A 1 107 ? 19.757 3.119 -16.359 1.00 62.88 107 PRO A CA 1
ATOM 842 C C . PRO A 1 107 ? 21.180 2.549 -16.457 1.00 62.88 107 PRO A C 1
ATOM 844 O O . PRO A 1 107 ? 21.993 3.069 -17.227 1.00 62.88 107 PRO A O 1
ATOM 847 N N . PRO A 1 108 ? 21.504 1.432 -15.775 1.00 56.34 108 PRO A N 1
ATOM 848 C CA . PRO A 1 108 ? 22.699 0.678 -16.136 1.00 56.34 108 PRO A CA 1
ATOM 849 C C . PRO A 1 108 ? 22.622 0.324 -17.630 1.00 56.34 108 PRO A C 1
ATOM 851 O O . PRO A 1 108 ? 21.541 0.028 -18.132 1.00 56.34 108 PRO A O 1
ATOM 854 N N . GLN A 1 109 ? 23.751 0.328 -18.349 1.00 53.38 109 GLN A N 1
ATOM 855 C CA . GLN A 1 109 ? 23.842 0.164 -19.820 1.00 53.38 109 GLN A CA 1
ATOM 856 C C . GLN A 1 109 ? 23.130 -1.080 -20.410 1.00 53.38 109 GLN A C 1
ATOM 858 O O . GLN A 1 109 ? 23.042 -1.222 -21.624 1.00 53.38 109 GLN A O 1
ATOM 863 N N . SER A 1 110 ? 22.620 -1.991 -19.578 1.00 52.75 110 SER A N 1
ATOM 864 C CA . SER A 1 110 ? 21.807 -3.151 -19.955 1.00 52.75 110 SER A CA 1
ATOM 865 C C . SER A 1 110 ? 20.283 -2.961 -19.818 1.00 52.75 110 SER A C 1
ATOM 867 O O . SER A 1 110 ? 19.547 -3.907 -20.104 1.00 52.75 110 SER A O 1
ATOM 869 N N . LEU A 1 111 ? 19.790 -1.792 -19.384 1.00 49.19 111 LEU A N 1
ATOM 870 C CA . LEU A 1 111 ? 18.363 -1.532 -19.122 1.00 49.19 111 LEU A CA 1
ATOM 871 C C . LEU A 1 111 ? 17.538 -1.196 -20.379 1.00 49.19 111 LEU A C 1
ATOM 873 O O . LEU A 1 111 ? 16.360 -0.884 -20.263 1.00 49.19 111 LEU A O 1
ATOM 877 N N . ASP A 1 112 ? 18.092 -1.332 -21.586 1.00 46.03 112 ASP A N 1
ATOM 878 C CA . ASP A 1 112 ? 17.307 -1.215 -22.830 1.00 46.03 112 ASP A CA 1
ATOM 879 C C . ASP A 1 112 ? 16.272 -2.350 -22.993 1.00 46.03 112 ASP A C 1
ATOM 881 O O . ASP A 1 112 ? 15.494 -2.364 -23.945 1.00 46.03 112 ASP A O 1
ATOM 885 N N . LYS A 1 113 ? 16.270 -3.344 -22.092 1.00 44.09 113 LYS A N 1
ATOM 886 C CA . LYS A 1 113 ? 15.475 -4.572 -22.236 1.00 44.09 113 LYS A CA 1
ATOM 887 C C . LYS A 1 113 ? 14.192 -4.624 -21.413 1.00 44.09 113 LYS A C 1
ATOM 889 O O . LYS A 1 113 ? 13.337 -5.432 -21.758 1.00 44.09 113 LYS A O 1
ATOM 894 N N . TYR A 1 114 ? 14.033 -3.800 -20.376 1.00 45.66 114 TYR A N 1
ATOM 895 C CA . TYR A 1 114 ? 12.881 -3.892 -19.471 1.00 45.66 114 TYR A CA 1
ATOM 896 C C . TYR A 1 114 ? 12.529 -2.524 -18.873 1.00 45.66 114 TYR A C 1
ATOM 898 O O . TYR A 1 114 ? 12.715 -2.292 -17.683 1.00 45.66 114 TYR A O 1
ATOM 906 N N . ILE A 1 115 ? 12.032 -1.609 -19.707 1.00 47.25 115 ILE A N 1
ATOM 907 C CA . ILE A 1 115 ? 11.201 -0.505 -19.216 1.00 47.25 115 ILE A C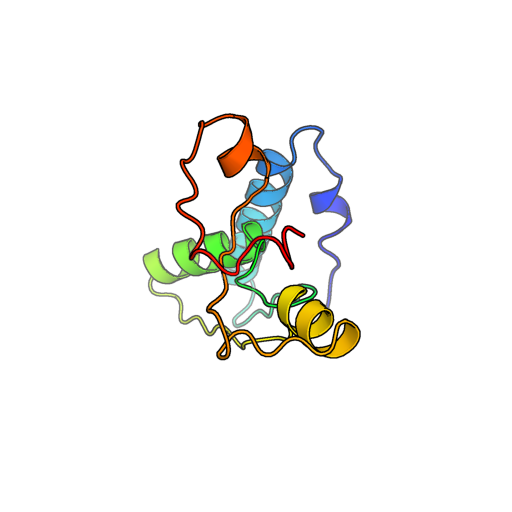A 1
ATOM 908 C C . ILE A 1 115 ? 9.763 -1.024 -19.271 1.00 47.25 115 ILE A C 1
ATOM 910 O O . ILE A 1 115 ? 9.235 -1.252 -20.361 1.00 47.25 115 ILE A O 1
ATOM 914 N N . ILE A 1 116 ? 9.180 -1.285 -18.102 1.00 50.91 116 ILE A N 1
ATOM 915 C CA . ILE A 1 116 ? 7.763 -1.622 -17.909 1.00 50.91 116 ILE A CA 1
ATOM 916 C C . ILE A 1 116 ? 7.167 -0.525 -17.043 1.00 50.91 116 ILE A C 1
ATOM 918 O O . ILE A 1 116 ? 7.808 -0.208 -16.016 1.00 50.91 116 ILE A O 1
#

InterPro domains:
  IPR035996 Tetrapyrrole methylase superfamily [SSF53790] (18-93)

Foldseek 3Di:
DDDDLVCLCPVDPDNVNSLVVLLVVLVVVVVVDVDDDDDDPAFCPDPNRSSVVSQVVCVVVVHDDDGDGGHHPVNVVCVVVVNDCVPQHDDDDDPCCCPVVVDDDPGDPPCPPDDD